Protein AF-A0A7Z9HUR7-F1 (afdb_monomer_lite)

Structure (mmCIF, N/CA/C/O backbone):
data_AF-A0A7Z9HUR7-F1
#
_entry.id   AF-A0A7Z9HUR7-F1
#
loop_
_atom_site.group_PDB
_atom_site.id
_atom_site.type_symbol
_atom_site.label_atom_id
_atom_site.label_alt_id
_atom_site.label_comp_id
_atom_site.label_asym_id
_atom_site.label_entity_id
_atom_site.label_seq_id
_atom_site.pdbx_PDB_ins_code
_atom_site.Cartn_x
_atom_site.Cartn_y
_atom_site.Cartn_z
_atom_site.occupancy
_atom_site.B_iso_or_equiv
_atom_site.auth_seq_id
_atom_site.auth_comp_id
_atom_site.auth_asym_id
_atom_site.auth_atom_id
_atom_site.pdbx_PDB_model_num
ATOM 1 N N . MET A 1 1 ? 0.779 0.576 61.211 1.00 43.53 1 MET A N 1
ATOM 2 C CA . MET A 1 1 ? 0.278 1.609 60.283 1.00 43.53 1 MET A CA 1
ATOM 3 C C . MET A 1 1 ? 0.124 0.921 58.940 1.00 43.53 1 MET A C 1
ATOM 5 O O . MET A 1 1 ? 1.105 0.702 58.247 1.00 43.53 1 MET A O 1
ATOM 9 N N . THR A 1 2 ? -1.068 0.390 58.698 1.00 40.47 2 THR A N 1
ATOM 10 C CA . THR A 1 2 ? -1.372 -0.511 57.584 1.00 40.47 2 THR A CA 1
ATOM 11 C C . THR A 1 2 ? -1.775 0.355 56.403 1.00 40.47 2 THR A C 1
ATOM 13 O O . THR A 1 2 ? -2.851 0.941 56.414 1.00 40.47 2 THR A O 1
ATOM 16 N N . THR A 1 3 ? -0.890 0.513 55.424 1.00 45.06 3 THR A N 1
ATOM 17 C CA . THR A 1 3 ? -1.217 1.181 54.164 1.00 45.06 3 THR A CA 1
ATOM 18 C C . THR A 1 3 ? -2.083 0.240 53.340 1.00 45.06 3 THR A C 1
ATOM 20 O O . THR A 1 3 ? -1.579 -0.653 52.662 1.00 45.06 3 THR A O 1
ATOM 23 N N . THR A 1 4 ? -3.396 0.418 53.432 1.00 47.66 4 THR A N 1
ATOM 24 C CA . THR A 1 4 ? -4.340 -0.032 52.413 1.00 47.66 4 THR A CA 1
ATOM 25 C C . THR A 1 4 ? -4.022 0.743 51.140 1.00 47.66 4 THR A C 1
ATOM 27 O O . THR A 1 4 ? -4.386 1.908 51.006 1.00 47.66 4 THR A O 1
ATOM 30 N N . ILE A 1 5 ? -3.255 0.132 50.236 1.00 53.38 5 ILE A N 1
ATOM 31 C CA . ILE A 1 5 ? -3.204 0.581 48.847 1.00 53.38 5 ILE A CA 1
ATOM 32 C C . ILE A 1 5 ? -4.582 0.227 48.289 1.00 53.38 5 ILE A C 1
ATOM 34 O O . ILE A 1 5 ? -4.870 -0.948 48.057 1.00 53.38 5 ILE A O 1
ATOM 38 N N . ASP A 1 6 ? -5.446 1.234 48.172 1.00 47.66 6 ASP A N 1
ATOM 39 C CA . ASP A 1 6 ? -6.670 1.151 47.385 1.00 47.66 6 ASP A CA 1
ATOM 40 C C . ASP A 1 6 ? -6.326 0.527 46.032 1.00 47.66 6 ASP A C 1
ATOM 42 O O . ASP A 1 6 ? -5.428 0.993 45.324 1.00 47.66 6 ASP A O 1
ATOM 46 N N . SER A 1 7 ? -7.022 -0.555 45.679 1.00 53.88 7 SER A N 1
ATOM 47 C CA . SER A 1 7 ? -6.994 -1.073 44.317 1.00 53.88 7 SER A CA 1
ATOM 48 C C . SER A 1 7 ? -7.342 0.092 43.388 1.00 53.88 7 SER A C 1
ATOM 50 O O . SER A 1 7 ? -8.406 0.688 43.594 1.00 53.88 7 SER A O 1
ATOM 52 N N . PRO A 1 8 ? -6.508 0.457 42.396 1.00 50.69 8 PRO A N 1
ATOM 53 C CA . PRO A 1 8 ? -6.917 1.452 41.427 1.00 50.69 8 PRO A CA 1
ATOM 54 C C . PRO A 1 8 ? -8.117 0.865 40.696 1.00 50.69 8 PRO A C 1
ATOM 56 O O . PRO A 1 8 ? -7.991 -0.085 39.926 1.00 50.69 8 PRO A O 1
ATOM 59 N N . THR A 1 9 ? -9.278 1.414 41.047 1.00 51.59 9 THR A N 1
ATOM 60 C CA . THR A 1 9 ? -10.557 1.336 40.358 1.00 51.59 9 THR A CA 1
ATOM 61 C C . THR A 1 9 ? -10.360 0.922 38.916 1.00 51.59 9 THR A C 1
ATOM 63 O O . THR A 1 9 ? -9.754 1.650 38.122 1.00 51.59 9 THR A O 1
ATOM 66 N N . GLU A 1 10 ? -10.869 -0.273 38.641 1.00 48.06 10 GLU A N 1
ATOM 67 C CA . GLU A 1 10 ? -11.163 -0.822 37.333 1.00 48.06 10 GLU A CA 1
ATOM 68 C C . GLU A 1 10 ? -11.483 0.318 36.371 1.00 48.06 10 GLU A C 1
ATOM 70 O O . GLU A 1 10 ? -12.288 1.197 36.687 1.00 48.06 10 GLU A O 1
ATOM 75 N N . CYS A 1 11 ? -10.809 0.344 35.222 1.00 50.75 11 CYS A N 1
ATOM 76 C CA . CYS A 1 11 ? -11.104 1.279 34.152 1.00 50.75 11 CYS A CA 1
ATOM 77 C C . CYS A 1 11 ? -12.615 1.242 33.860 1.00 50.75 11 CYS A C 1
ATOM 79 O O . CYS A 1 11 ? -13.085 0.400 33.100 1.00 50.75 11 CYS A O 1
ATOM 81 N N . ALA A 1 12 ? -13.384 2.158 34.452 1.00 48.41 12 ALA A N 1
ATOM 82 C CA . ALA A 1 12 ? -14.771 2.418 34.108 1.00 48.41 12 ALA A CA 1
ATOM 83 C C . ALA A 1 12 ? -14.748 3.157 32.771 1.00 48.41 12 ALA A C 1
ATOM 85 O O . ALA A 1 12 ? -14.942 4.372 32.678 1.00 48.41 12 ALA A O 1
ATOM 86 N N . VAL A 1 13 ? -14.372 2.425 31.725 1.00 57.94 13 VAL A N 1
ATOM 87 C CA . VAL A 1 13 ? -14.271 2.965 30.387 1.00 57.94 13 VAL A CA 1
ATOM 88 C C . VAL A 1 13 ? -15.684 3.181 29.910 1.00 57.94 13 VAL A C 1
ATOM 90 O O . VAL A 1 13 ? -16.383 2.241 29.533 1.00 57.94 13 VAL A O 1
ATOM 93 N N . THR A 1 14 ? -16.116 4.435 29.941 1.00 59.00 14 THR A N 1
ATOM 94 C CA . THR A 1 14 ? -17.358 4.808 29.279 1.00 59.00 14 THR A CA 1
ATOM 95 C C . THR A 1 14 ? -17.278 4.337 27.823 1.00 59.00 14 THR A C 1
ATOM 97 O O . THR A 1 14 ? -16.288 4.628 27.138 1.00 59.00 14 THR A O 1
ATOM 100 N N . PRO A 1 15 ? -18.275 3.568 27.343 1.00 59.28 15 PRO A N 1
ATOM 101 C CA . PRO A 1 15 ? -18.315 3.131 25.960 1.00 59.28 15 PRO A CA 1
ATOM 102 C C . PRO A 1 15 ? -18.115 4.334 25.034 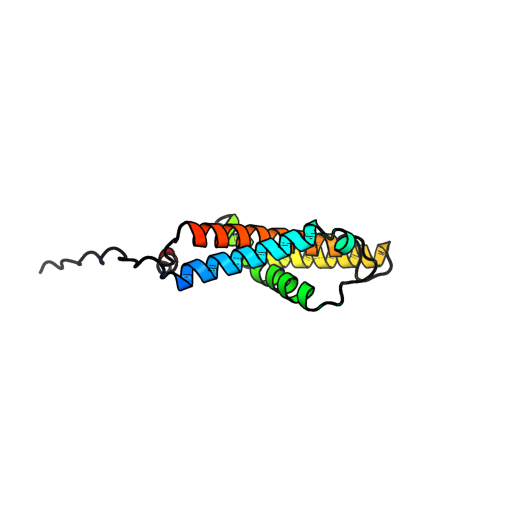1.00 59.28 15 PRO A C 1
ATOM 104 O O . PRO A 1 15 ? -18.616 5.427 25.332 1.00 59.28 15 PRO A O 1
ATOM 107 N N . PRO A 1 16 ? -17.379 4.175 23.922 1.00 62.94 16 PRO A N 1
ATOM 108 C CA . PRO A 1 16 ? -17.126 5.281 23.017 1.00 62.94 16 PRO A CA 1
ATOM 109 C C . PRO A 1 16 ? -18.462 5.885 22.580 1.00 62.94 16 PRO A C 1
ATOM 111 O O . PRO A 1 16 ? -19.369 5.178 22.135 1.00 62.94 16 PRO A O 1
ATOM 114 N N . ARG A 1 17 ? -18.588 7.212 22.713 1.00 72.81 17 ARG A N 1
ATOM 115 C CA . ARG A 1 17 ? -19.780 7.943 22.258 1.00 72.81 17 ARG A CA 1
ATOM 116 C C . ARG A 1 17 ? -20.018 7.635 20.778 1.00 72.81 17 ARG A C 1
ATOM 118 O O . ARG A 1 17 ? -19.065 7.411 20.031 1.00 72.81 17 ARG A O 1
ATOM 125 N N . ILE A 1 18 ? -21.280 7.697 20.349 1.00 80.62 18 ILE A N 1
ATOM 126 C CA . ILE A 1 18 ? -21.720 7.417 18.967 1.00 80.62 18 ILE A CA 1
ATOM 127 C C . ILE A 1 18 ? -20.802 8.088 17.930 1.00 80.62 18 ILE A C 1
ATOM 129 O O . ILE A 1 18 ? -20.418 7.456 16.955 1.00 80.62 18 ILE A O 1
ATOM 133 N N . ILE A 1 19 ? -20.355 9.319 18.196 1.00 84.06 19 ILE A N 1
ATOM 134 C CA . ILE A 1 19 ? -19.437 10.075 17.331 1.00 84.06 19 ILE A CA 1
ATOM 135 C C . ILE A 1 19 ? -18.126 9.313 17.062 1.00 84.06 19 ILE A C 1
ATOM 137 O O . ILE A 1 19 ? -17.714 9.190 15.912 1.00 84.06 19 ILE A O 1
ATOM 141 N N . GLY A 1 20 ? -17.480 8.764 18.097 1.00 79.44 20 GLY A N 1
ATOM 142 C CA . GLY A 1 20 ? -16.225 8.020 17.945 1.00 79.44 20 GLY A CA 1
ATOM 143 C C . GLY A 1 20 ? -16.416 6.689 17.215 1.00 79.44 20 GLY A C 1
ATOM 144 O O . GLY A 1 20 ? -15.568 6.287 16.420 1.00 79.44 20 GLY A O 1
ATOM 145 N N . ARG A 1 21 ? -17.564 6.038 17.434 1.00 83.50 21 ARG A N 1
ATOM 146 C CA . ARG A 1 21 ? -17.958 4.804 16.743 1.00 83.50 21 ARG A CA 1
ATOM 147 C C . ARG A 1 21 ? -18.157 5.045 15.244 1.00 83.50 21 ARG A C 1
ATOM 149 O O . ARG A 1 21 ? -17.587 4.324 14.425 1.00 83.50 21 ARG A O 1
ATOM 156 N N . THR A 1 22 ? -18.895 6.098 14.893 1.00 87.31 22 THR A N 1
ATOM 157 C CA . THR A 1 22 ? -19.142 6.486 13.500 1.00 87.31 22 THR A CA 1
ATOM 158 C C . THR A 1 22 ? -17.855 6.920 12.808 1.00 87.31 22 THR A C 1
ATOM 160 O O . THR A 1 22 ? -17.609 6.495 11.686 1.00 87.31 22 THR A O 1
ATOM 163 N N . ALA A 1 23 ? -16.989 7.697 13.468 1.00 88.25 23 ALA A N 1
ATOM 164 C CA . ALA A 1 23 ? -15.720 8.130 12.879 1.00 88.25 23 ALA A CA 1
ATOM 165 C C . ALA A 1 23 ? -14.819 6.944 12.494 1.00 88.25 23 ALA A C 1
ATOM 167 O O . ALA A 1 23 ? -14.284 6.914 11.385 1.00 88.25 23 ALA A O 1
ATOM 168 N N . ARG A 1 24 ? -14.697 5.932 13.367 1.00 87.69 24 ARG A N 1
ATOM 169 C CA . ARG A 1 24 ? -13.949 4.699 13.066 1.00 87.69 24 ARG A CA 1
ATOM 170 C C . ARG A 1 24 ? -14.567 3.935 11.907 1.00 87.69 24 ARG A C 1
ATOM 172 O O . ARG A 1 24 ? -13.856 3.589 10.971 1.00 87.69 24 ARG A O 1
ATOM 179 N N . PHE A 1 25 ? -15.884 3.742 11.927 1.00 91.69 25 PHE A N 1
ATOM 180 C CA . PHE A 1 25 ? -16.574 3.050 10.844 1.00 91.69 25 PHE A CA 1
ATOM 181 C C . PHE A 1 25 ? -16.377 3.756 9.495 1.00 91.69 25 PHE A C 1
ATOM 183 O O . PHE A 1 25 ? -15.992 3.114 8.524 1.00 91.69 25 PHE A O 1
ATOM 190 N N . MET A 1 26 ? -16.559 5.079 9.444 1.00 93.19 26 MET A N 1
ATOM 191 C CA . MET A 1 26 ? -16.388 5.876 8.223 1.00 93.19 26 MET A CA 1
ATOM 192 C C . MET A 1 26 ? -14.942 5.853 7.725 1.00 93.19 26 MET A C 1
ATOM 194 O O . MET A 1 26 ? -14.707 5.725 6.526 1.00 93.19 26 MET A O 1
ATOM 198 N N . THR A 1 27 ? -13.969 5.921 8.637 1.00 92.69 27 THR A N 1
ATOM 199 C CA . THR A 1 27 ? -12.543 5.840 8.285 1.00 92.69 27 THR A CA 1
ATOM 200 C C . THR A 1 27 ? -12.201 4.463 7.717 1.00 92.69 27 THR A C 1
ATOM 202 O O . THR A 1 27 ? -11.542 4.372 6.684 1.00 92.69 27 THR A O 1
ATOM 205 N N . GLY A 1 28 ? -12.700 3.389 8.337 1.00 93.00 28 GLY A N 1
ATOM 206 C CA . GLY A 1 28 ? -12.513 2.029 7.839 1.00 93.00 28 GLY A CA 1
ATOM 207 C C . GLY A 1 28 ? -13.189 1.792 6.491 1.00 93.00 28 GLY A C 1
ATOM 208 O O . GLY A 1 28 ? -12.574 1.246 5.580 1.00 93.00 28 GLY A O 1
ATOM 209 N N . ALA A 1 29 ? -14.420 2.277 6.323 1.00 94.94 29 ALA A N 1
ATOM 210 C CA . ALA A 1 29 ? -15.145 2.205 5.061 1.00 94.94 29 ALA A CA 1
ATOM 211 C C . ALA A 1 29 ? -14.422 2.971 3.941 1.00 94.94 29 ALA A C 1
ATOM 213 O O . ALA A 1 29 ? -14.308 2.453 2.835 1.00 94.94 29 ALA A O 1
ATOM 214 N N . ALA A 1 30 ? -13.872 4.156 4.223 1.00 94.62 30 ALA A N 1
ATOM 215 C CA . ALA A 1 30 ? -13.089 4.921 3.252 1.00 94.62 30 ALA A CA 1
ATOM 216 C C . ALA A 1 30 ? -11.799 4.190 2.830 1.00 94.62 30 ALA A C 1
ATOM 218 O O . ALA A 1 30 ? -11.456 4.176 1.648 1.00 94.62 30 ALA A O 1
ATOM 219 N N . GLN A 1 31 ? -11.108 3.539 3.771 1.00 94.88 31 GLN A N 1
ATOM 220 C CA . GLN A 1 31 ? -9.922 2.725 3.478 1.00 94.88 31 GLN A CA 1
ATOM 221 C C . GLN A 1 31 ? -10.272 1.506 2.613 1.00 94.88 31 GLN A C 1
ATOM 223 O O . GLN A 1 31 ? -9.601 1.242 1.616 1.00 94.88 31 GLN A O 1
ATOM 228 N N . LEU A 1 32 ? -11.359 0.800 2.935 1.00 95.62 32 LEU A N 1
ATOM 229 C CA . LEU A 1 32 ? -11.829 -0.335 2.135 1.00 95.62 32 LEU A CA 1
ATOM 230 C C . LEU A 1 32 ? -12.340 0.086 0.757 1.00 95.62 32 LEU A C 1
ATOM 232 O O . LEU A 1 32 ? -12.117 -0.625 -0.219 1.00 95.62 32 LEU A O 1
ATOM 236 N N . TRP A 1 33 ? -12.969 1.255 0.654 1.00 95.94 33 TRP A N 1
ATOM 237 C CA . TRP A 1 33 ? -13.361 1.838 -0.624 1.00 95.94 33 TRP A CA 1
ATOM 238 C C . TRP A 1 33 ? -12.148 2.092 -1.525 1.00 95.94 33 TRP A C 1
ATOM 240 O O . TRP A 1 33 ? -12.179 1.772 -2.711 1.00 95.94 33 TRP A O 1
ATOM 250 N N . PHE A 1 34 ? -11.043 2.595 -0.966 1.00 94.81 34 PHE A N 1
ATOM 251 C CA . PHE A 1 34 ? -9.800 2.753 -1.721 1.00 94.81 34 PHE A CA 1
ATOM 252 C C . PHE A 1 34 ? -9.248 1.407 -2.213 1.00 94.81 34 PHE A C 1
ATOM 254 O O . PHE A 1 34 ? -8.882 1.282 -3.380 1.00 94.81 34 PHE A O 1
ATOM 261 N N . VAL A 1 35 ? -9.259 0.371 -1.367 1.00 95.88 35 VAL A N 1
ATOM 262 C CA . VAL A 1 35 ? -8.871 -0.993 -1.770 1.00 95.88 35 VAL A CA 1
ATOM 263 C C . VAL A 1 35 ? -9.769 -1.515 -2.897 1.00 95.88 35 VAL A C 1
ATOM 265 O O . VAL A 1 35 ? -9.270 -2.062 -3.878 1.00 95.88 35 VAL A O 1
ATOM 268 N N . TYR A 1 36 ? -11.080 -1.293 -2.807 1.00 96.12 36 TYR A N 1
ATOM 269 C CA . TYR A 1 36 ? -12.029 -1.652 -3.861 1.00 96.12 36 TYR A CA 1
ATOM 270 C C . TYR A 1 36 ? -11.712 -0.957 -5.196 1.00 96.12 36 TYR A C 1
ATOM 272 O O . TYR A 1 36 ? -11.746 -1.603 -6.246 1.00 96.12 36 TYR A O 1
ATOM 280 N N . ILE A 1 37 ? -11.331 0.326 -5.177 1.00 94.00 37 ILE A N 1
ATOM 281 C CA . ILE A 1 37 ? -10.883 1.047 -6.380 1.00 94.00 37 ILE A CA 1
ATOM 282 C C . ILE A 1 37 ? -9.653 0.371 -6.999 1.00 94.00 37 ILE A C 1
ATOM 284 O O . ILE A 1 37 ? -9.617 0.202 -8.217 1.00 94.00 37 ILE A O 1
ATOM 288 N N . LEU A 1 38 ? -8.673 -0.050 -6.192 1.00 92.50 38 LEU A N 1
ATOM 289 C CA . LEU A 1 38 ? -7.472 -0.729 -6.696 1.00 92.50 38 LEU A CA 1
ATOM 290 C C . LEU A 1 38 ? -7.808 -2.058 -7.389 1.00 92.50 38 LEU A C 1
ATOM 292 O O . LEU A 1 38 ? -7.263 -2.345 -8.451 1.00 92.50 38 LEU A O 1
ATOM 296 N N . PHE A 1 39 ? -8.736 -2.844 -6.833 1.00 93.12 39 PHE A N 1
ATOM 297 C CA . PHE A 1 39 ? -9.156 -4.117 -7.433 1.00 93.12 39 PHE A CA 1
ATOM 298 C C . PHE A 1 39 ? -10.013 -3.947 -8.691 1.00 93.12 39 PHE A C 1
ATOM 300 O O . PHE A 1 39 ? -9.908 -4.747 -9.618 1.00 93.12 39 PHE A O 1
ATOM 307 N N . THR A 1 40 ? -10.859 -2.917 -8.739 1.00 94.12 40 THR A N 1
ATOM 308 C CA . THR A 1 40 ? -11.723 -2.646 -9.902 1.00 94.12 40 THR A CA 1
ATOM 309 C C . THR A 1 40 ? -11.002 -1.940 -11.043 1.00 94.12 40 THR A C 1
ATOM 311 O O . THR A 1 40 ? -11.477 -1.978 -12.175 1.00 94.12 40 THR A O 1
ATOM 314 N N . ASN A 1 41 ? -9.838 -1.343 -10.777 1.00 91.25 41 ASN A N 1
ATOM 315 C CA . ASN A 1 41 ? -9.013 -0.662 -11.770 1.00 91.25 41 ASN A CA 1
ATOM 316 C C . ASN A 1 41 ? -7.629 -1.326 -11.886 1.00 91.25 41 ASN A C 1
ATOM 318 O O . ASN A 1 41 ? -6.613 -0.680 -11.616 1.00 91.25 41 ASN A O 1
ATOM 322 N N . PRO A 1 42 ? -7.548 -2.595 -12.339 1.00 88.00 42 PRO A N 1
ATOM 323 C CA . PRO A 1 42 ? -6.270 -3.301 -12.468 1.00 88.00 42 PRO A CA 1
ATOM 324 C C . PRO A 1 42 ? -5.325 -2.625 -13.473 1.00 88.00 42 PRO A C 1
ATOM 326 O O . PRO A 1 42 ? -4.109 -2.786 -13.386 1.00 88.00 42 PRO A O 1
ATOM 329 N N . GLY A 1 43 ? -5.870 -1.803 -14.380 1.00 88.31 43 GLY A N 1
ATOM 330 C CA . GLY A 1 43 ? -5.102 -0.991 -15.321 1.00 88.31 43 GLY A CA 1
ATOM 331 C C . GLY A 1 43 ? -4.113 -0.026 -14.660 1.00 88.31 43 GLY A C 1
ATOM 332 O O . GLY A 1 43 ? -3.172 0.391 -15.319 1.00 88.31 43 GLY A O 1
ATOM 333 N N . ILE A 1 44 ? -4.260 0.283 -13.365 1.00 86.88 44 ILE A N 1
ATOM 334 C CA . ILE A 1 44 ? -3.281 1.077 -12.603 1.00 86.88 44 ILE A CA 1
ATOM 335 C C . ILE A 1 44 ? -1.913 0.374 -12.542 1.00 86.88 44 ILE A C 1
ATOM 337 O O . ILE A 1 44 ? -0.885 1.047 -12.527 1.00 86.88 44 ILE A O 1
ATOM 341 N N . ILE A 1 45 ? -1.892 -0.964 -12.536 1.00 89.62 45 ILE A N 1
ATOM 342 C CA . ILE A 1 45 ? -0.655 -1.757 -12.475 1.00 89.62 45 ILE A CA 1
ATOM 343 C C . ILE A 1 45 ? 0.008 -1.852 -13.852 1.00 89.62 45 ILE A C 1
ATOM 345 O O . ILE A 1 45 ? 1.229 -1.838 -13.954 1.00 89.62 45 ILE A O 1
ATOM 349 N N . THR A 1 46 ? -0.788 -1.951 -14.917 1.00 90.19 46 THR A N 1
ATOM 350 C CA . THR A 1 46 ? -0.289 -2.130 -16.290 1.00 90.19 46 THR A CA 1
ATOM 351 C C . THR A 1 46 ? -0.153 -0.820 -17.063 1.00 90.19 46 THR A C 1
ATOM 353 O O . THR A 1 46 ? 0.214 -0.843 -18.237 1.00 90.19 46 THR A O 1
ATOM 356 N N . ALA A 1 47 ? -0.498 0.316 -16.456 1.00 86.75 47 ALA A N 1
ATOM 357 C CA . ALA A 1 47 ? -0.413 1.612 -17.109 1.00 86.75 47 ALA A CA 1
ATOM 358 C C . ALA A 1 47 ? 1.054 1.977 -17.396 1.00 86.75 47 ALA A C 1
ATOM 360 O O . ALA A 1 47 ? 1.900 1.838 -16.513 1.00 86.75 47 ALA A O 1
ATOM 361 N N . PRO A 1 48 ? 1.356 2.513 -18.593 1.00 82.75 48 PRO A N 1
ATOM 362 C CA . PRO A 1 48 ? 2.718 2.898 -18.965 1.00 82.75 48 PRO A CA 1
ATOM 363 C C . PRO A 1 48 ? 3.230 4.125 -18.198 1.00 82.75 48 PRO A C 1
ATOM 365 O O . PRO A 1 48 ? 4.425 4.389 -18.190 1.00 82.75 48 PRO A O 1
ATOM 368 N N . ASN A 1 49 ? 2.331 4.887 -17.568 1.00 87.88 49 ASN A N 1
ATOM 369 C CA . ASN A 1 49 ? 2.654 6.099 -16.828 1.00 87.88 49 ASN A CA 1
ATOM 370 C C . ASN A 1 49 ? 2.059 6.045 -15.425 1.00 87.88 49 ASN A C 1
ATOM 372 O O . ASN A 1 49 ? 0.972 5.497 -15.216 1.00 87.88 49 ASN A O 1
ATOM 376 N N . ALA A 1 50 ? 2.748 6.691 -14.488 1.00 88.75 50 ALA A N 1
ATOM 377 C CA . ALA A 1 50 ? 2.273 6.832 -13.124 1.00 88.75 50 ALA A CA 1
ATOM 378 C C . ALA A 1 50 ? 0.963 7.643 -13.076 1.00 88.75 50 ALA A C 1
ATOM 380 O O . ALA A 1 50 ? 0.819 8.613 -13.831 1.00 88.75 50 ALA A O 1
ATOM 381 N N . PRO A 1 51 ? 0.008 7.302 -12.189 1.00 90.88 51 PRO A N 1
ATOM 382 C CA . PRO A 1 51 ? -1.202 8.099 -12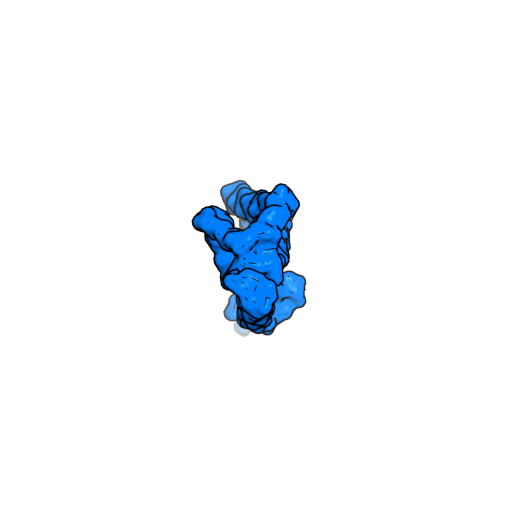.019 1.00 90.88 51 PRO A CA 1
ATOM 383 C C . PRO A 1 51 ? -0.852 9.556 -11.693 1.00 90.88 51 PRO A C 1
ATOM 385 O O . PRO A 1 51 ? -0.060 9.814 -10.797 1.00 90.88 51 PRO A O 1
ATOM 388 N N . SER A 1 52 ? -1.448 10.533 -12.373 1.00 91.62 52 SER A N 1
ATOM 389 C CA . SER A 1 52 ? -1.212 11.961 -12.083 1.00 91.62 52 SER A CA 1
ATOM 390 C C . SER A 1 52 ? -2.105 12.506 -10.962 1.00 91.62 52 SER A C 1
ATOM 392 O O . SER A 1 52 ? -1.888 13.603 -10.450 1.00 91.62 52 SER A O 1
ATOM 394 N N . ASN A 1 53 ? -3.121 11.740 -10.562 1.00 91.31 53 ASN A N 1
ATOM 395 C CA . ASN A 1 53 ? -4.125 12.176 -9.603 1.00 91.31 53 ASN A CA 1
ATOM 396 C C . ASN A 1 53 ? -3.575 12.174 -8.175 1.00 91.31 53 ASN A C 1
ATOM 398 O O . ASN A 1 53 ? -3.225 11.129 -7.625 1.00 91.31 53 ASN A O 1
ATOM 402 N N . LEU A 1 54 ? -3.5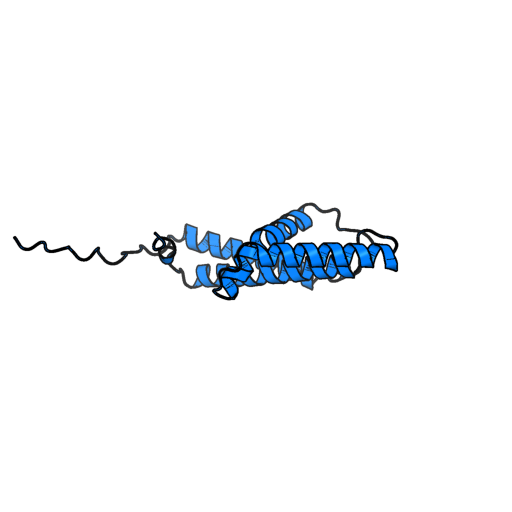97 13.338 -7.524 1.00 91.75 54 LEU A N 1
ATOM 403 C CA . LEU A 1 54 ? -3.172 13.473 -6.128 1.00 91.75 54 LEU A CA 1
ATOM 404 C C . LEU A 1 54 ? -4.009 12.602 -5.172 1.00 91.75 54 LEU A C 1
ATOM 406 O O . LEU A 1 54 ? -3.492 12.093 -4.180 1.00 91.75 54 LEU A O 1
ATOM 410 N N . SER A 1 55 ? -5.284 12.373 -5.498 1.00 90.06 55 SER A N 1
ATOM 411 C CA . SER A 1 55 ? -6.187 11.501 -4.735 1.00 90.06 55 SER A CA 1
ATOM 412 C C . SER A 1 55 ? -5.726 10.043 -4.664 1.00 90.06 55 SER A C 1
ATOM 414 O O . SER A 1 55 ? -6.102 9.350 -3.725 1.00 90.06 55 SER A O 1
ATOM 416 N N . TYR A 1 56 ? -4.905 9.581 -5.613 1.00 91.94 56 TYR A N 1
ATOM 417 C CA . TYR A 1 56 ? -4.264 8.265 -5.564 1.00 91.94 56 TYR A CA 1
ATOM 418 C C . TYR A 1 56 ? -3.021 8.288 -4.666 1.00 91.94 56 TYR A C 1
ATOM 420 O O . TYR A 1 56 ? -2.823 7.402 -3.838 1.00 91.94 56 TYR A O 1
ATOM 428 N N . TRP A 1 57 ? -2.205 9.336 -4.771 1.00 93.50 57 TRP A N 1
ATOM 429 C CA . TRP A 1 57 ? -0.936 9.422 -4.048 1.00 93.50 57 TRP 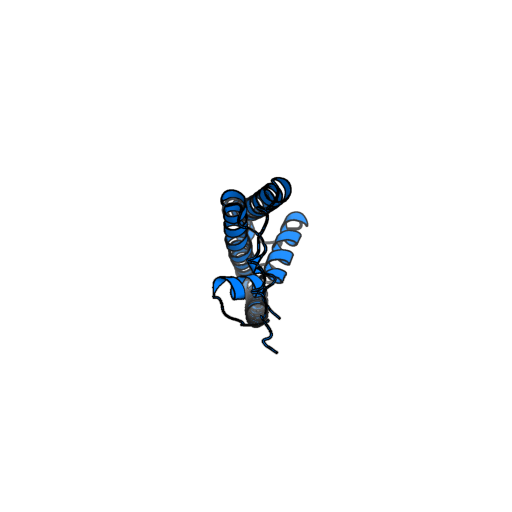A CA 1
ATOM 430 C C . TRP A 1 57 ? -1.071 9.697 -2.556 1.00 93.50 57 TRP A C 1
ATOM 432 O O . TRP A 1 57 ? -0.256 9.201 -1.784 1.00 93.50 57 TRP A O 1
ATOM 442 N N . ILE A 1 58 ? -2.094 10.441 -2.128 1.00 94.81 58 ILE A N 1
ATOM 443 C CA . ILE A 1 58 ? -2.353 10.696 -0.703 1.00 94.81 58 ILE A CA 1
ATOM 444 C C . ILE A 1 58 ? -2.519 9.379 0.086 1.00 94.81 58 ILE A C 1
ATOM 446 O O . ILE A 1 58 ? -1.758 9.157 1.032 1.00 94.81 58 ILE A O 1
ATOM 450 N N . PRO A 1 59 ? -3.456 8.476 -0.268 1.00 93.69 59 PRO A N 1
ATOM 451 C CA . PRO A 1 59 ? -3.613 7.210 0.441 1.00 93.69 59 PRO A CA 1
ATOM 452 C C . PRO A 1 59 ? -2.415 6.275 0.248 1.00 93.69 59 PRO A C 1
ATOM 454 O O . PRO A 1 59 ? -2.067 5.567 1.190 1.00 93.69 59 PRO A O 1
ATOM 457 N N . VAL A 1 60 ? -1.742 6.287 -0.906 1.00 94.00 60 VAL A N 1
ATOM 458 C CA . VAL A 1 60 ? -0.500 5.517 -1.103 1.00 94.00 60 VAL A CA 1
ATOM 459 C C . VAL A 1 60 ? 0.589 5.981 -0.133 1.00 94.00 60 VAL A C 1
ATOM 461 O O . VAL A 1 60 ? 1.147 5.169 0.602 1.00 94.00 60 VAL A O 1
ATOM 464 N N . GLY A 1 61 ? 0.858 7.286 -0.056 1.00 93.56 61 GLY A N 1
ATOM 465 C CA . GLY A 1 61 ? 1.837 7.847 0.876 1.00 93.56 61 GLY A CA 1
ATOM 466 C C . GLY A 1 61 ? 1.492 7.525 2.330 1.00 93.56 61 GLY A C 1
ATOM 467 O O . GLY A 1 61 ? 2.365 7.136 3.109 1.00 93.56 61 GLY A O 1
ATOM 468 N N . LEU A 1 62 ? 0.203 7.589 2.677 1.00 94.12 62 LEU A N 1
ATOM 469 C CA . LEU A 1 62 ? -0.285 7.190 3.994 1.00 94.12 62 LEU A CA 1
ATOM 470 C C . LEU A 1 62 ? -0.052 5.694 4.274 1.00 94.12 62 LEU A C 1
ATOM 472 O O . LEU A 1 62 ? 0.337 5.346 5.387 1.00 94.12 62 LEU A O 1
ATOM 476 N N . ALA A 1 63 ? -0.229 4.815 3.281 1.00 94.19 63 ALA A N 1
ATOM 477 C CA . ALA A 1 63 ? 0.048 3.386 3.424 1.00 94.19 63 ALA A CA 1
ATOM 478 C C . ALA A 1 63 ? 1.523 3.129 3.753 1.00 94.19 63 ALA A C 1
ATOM 480 O O . ALA A 1 63 ? 1.827 2.427 4.714 1.00 94.19 63 ALA A O 1
ATOM 481 N N . PHE A 1 64 ? 2.446 3.748 3.013 1.00 92.88 64 PHE A N 1
ATOM 482 C CA . PHE A 1 64 ? 3.882 3.605 3.272 1.00 92.88 64 PHE A CA 1
ATOM 483 C C . PHE A 1 64 ? 4.294 4.170 4.639 1.00 92.88 64 PHE A C 1
ATOM 485 O O . PHE A 1 64 ? 5.095 3.548 5.343 1.00 92.88 64 PHE A O 1
ATOM 492 N N . ALA A 1 65 ? 3.714 5.301 5.052 1.00 92.12 65 ALA A N 1
ATOM 493 C CA . ALA A 1 65 ? 3.967 5.891 6.367 1.00 92.12 65 ALA A CA 1
ATOM 494 C C . ALA A 1 65 ? 3.482 4.989 7.517 1.00 92.12 65 ALA A C 1
ATOM 496 O O . ALA A 1 65 ? 4.155 4.864 8.541 1.00 92.12 65 ALA A O 1
ATOM 497 N N . LEU A 1 66 ? 2.335 4.328 7.341 1.00 91.94 66 LEU A N 1
ATOM 498 C CA . LEU A 1 66 ? 1.724 3.457 8.348 1.00 91.94 66 LEU A CA 1
ATOM 499 C C . LEU A 1 66 ? 2.179 1.996 8.259 1.00 91.94 66 LEU A C 1
ATOM 501 O O . LEU A 1 66 ? 1.795 1.194 9.111 1.00 91.94 66 LEU A O 1
ATOM 505 N N . LEU A 1 67 ? 2.993 1.624 7.270 1.00 92.81 67 LEU A N 1
ATOM 506 C CA . LEU A 1 67 ? 3.359 0.231 7.019 1.00 92.81 67 LEU A CA 1
ATOM 507 C C . LEU A 1 67 ? 4.049 -0.418 8.222 1.00 92.81 67 LEU A C 1
ATOM 509 O O . LEU A 1 67 ? 3.614 -1.468 8.685 1.00 92.81 67 LEU A O 1
ATOM 513 N N . SER A 1 68 ? 5.091 0.221 8.762 1.00 89.94 68 SER A N 1
ATOM 514 C CA . SER A 1 68 ? 5.815 -0.279 9.940 1.00 89.94 68 SER A CA 1
ATOM 515 C C . SER A 1 68 ? 4.883 -0.467 11.137 1.00 89.94 68 SER A C 1
ATOM 517 O O . SER A 1 68 ? 4.917 -1.513 11.783 1.00 89.94 68 SER A O 1
ATOM 519 N N . TRP A 1 69 ? 4.001 0.501 11.393 1.00 88.69 69 TRP A N 1
ATOM 520 C CA . TRP A 1 69 ? 3.020 0.407 12.471 1.00 88.69 69 TRP A CA 1
ATOM 521 C C . TRP A 1 69 ? 2.043 -0.753 12.249 1.00 88.69 69 TRP A C 1
ATOM 523 O O . TRP A 1 69 ? 1.816 -1.549 13.156 1.00 88.69 69 TRP A O 1
ATOM 533 N N . THR A 1 70 ? 1.531 -0.898 11.027 1.00 89.56 70 THR A N 1
ATOM 534 C CA . THR A 1 70 ? 0.546 -1.928 10.669 1.00 89.56 70 THR A CA 1
ATOM 535 C C . THR A 1 70 ? 1.143 -3.328 10.761 1.00 89.56 70 THR A C 1
ATOM 537 O O . THR A 1 70 ? 0.516 -4.222 11.316 1.00 89.56 70 THR A O 1
ATOM 540 N N . VAL A 1 71 ? 2.374 -3.524 10.279 1.00 88.94 71 VAL A N 1
ATOM 541 C CA . VAL A 1 71 ? 3.085 -4.808 10.375 1.00 88.94 71 VAL A CA 1
ATOM 542 C C . VAL A 1 71 ? 3.382 -5.156 11.834 1.00 88.94 71 VAL A C 1
ATOM 544 O O . VAL A 1 71 ? 3.114 -6.277 12.258 1.00 88.94 71 VAL A O 1
ATOM 547 N N . ASN A 1 72 ? 3.866 -4.198 12.628 1.00 87.94 72 ASN A N 1
ATOM 548 C CA . ASN A 1 72 ? 4.128 -4.430 14.051 1.00 87.94 72 ASN A CA 1
ATOM 549 C C . ASN A 1 72 ? 2.853 -4.828 14.809 1.00 87.94 72 ASN A C 1
ATOM 551 O O . ASN A 1 72 ? 2.886 -5.735 15.639 1.00 87.94 72 ASN A O 1
ATOM 555 N N . LEU A 1 73 ? 1.727 -4.177 14.500 1.00 85.50 73 LEU A N 1
ATOM 556 C CA . LEU A 1 73 ? 0.437 -4.496 15.104 1.00 85.50 73 LEU A CA 1
ATOM 557 C C . LEU A 1 73 ? -0.079 -5.872 14.659 1.00 85.50 73 LEU A C 1
ATOM 559 O O . LEU A 1 73 ? -0.527 -6.645 15.498 1.00 85.50 73 LEU A O 1
ATOM 563 N N . ALA A 1 74 ? 0.010 -6.189 13.365 1.00 84.94 74 ALA A N 1
ATOM 564 C CA . ALA A 1 74 ? -0.495 -7.441 12.800 1.00 84.94 74 ALA A CA 1
ATOM 565 C C . ALA A 1 74 ? 0.230 -8.675 13.355 1.00 84.94 74 ALA A C 1
ATOM 567 O O . ALA A 1 74 ? -0.401 -9.686 13.651 1.00 84.94 74 ALA A O 1
ATOM 568 N N . PHE A 1 75 ? 1.551 -8.588 13.528 1.00 83.69 75 PHE A N 1
ATOM 569 C CA . PHE A 1 75 ? 2.359 -9.702 14.027 1.00 83.69 75 PHE A CA 1
ATOM 570 C C . PHE A 1 75 ? 2.592 -9.670 15.544 1.00 83.69 75 PHE A C 1
ATOM 572 O O . PHE A 1 75 ? 3.249 -10.563 16.073 1.00 83.69 75 PHE A O 1
ATOM 579 N N . GLY A 1 76 ? 2.105 -8.645 16.255 1.00 82.00 76 GLY A N 1
ATOM 580 C CA . GLY A 1 76 ? 2.323 -8.482 17.698 1.00 82.00 76 GLY A CA 1
ATOM 581 C C . GLY A 1 76 ? 3.797 -8.325 18.099 1.00 82.00 76 GLY A C 1
ATOM 582 O O . GLY A 1 76 ? 4.148 -8.499 19.264 1.00 82.00 76 GLY A O 1
ATOM 583 N N . MET A 1 77 ? 4.679 -8.011 17.146 1.00 80.31 77 MET A N 1
ATOM 584 C CA . MET A 1 77 ? 6.123 -7.932 17.351 1.00 80.31 77 MET A CA 1
ATOM 585 C C . MET A 1 77 ? 6.629 -6.496 17.172 1.00 80.31 77 MET A C 1
ATOM 587 O O . MET A 1 77 ? 6.150 -5.740 16.332 1.00 80.31 77 MET A O 1
ATOM 591 N N . LYS A 1 78 ? 7.656 -6.112 17.939 1.00 81.94 78 LYS A N 1
ATOM 592 C CA . LYS A 1 78 ? 8.276 -4.778 17.870 1.00 81.94 78 LYS A CA 1
ATOM 593 C C . LYS A 1 78 ? 9.428 -4.762 16.863 1.00 81.94 78 LYS A C 1
ATOM 595 O O . LYS A 1 78 ? 10.589 -4.706 17.252 1.00 81.94 78 LYS A O 1
ATOM 600 N N . TRP A 1 79 ? 9.125 -4.786 15.566 1.00 79.81 79 TRP A N 1
ATOM 601 C CA . TRP A 1 79 ? 10.153 -4.733 14.514 1.00 79.81 79 TRP A CA 1
ATOM 602 C C . TRP A 1 79 ? 10.644 -3.300 14.255 1.00 79.81 79 TRP A C 1
ATOM 604 O O . TRP A 1 79 ? 11.474 -3.068 13.381 1.00 79.81 79 TRP A O 1
ATOM 614 N N . GLY A 1 80 ? 10.146 -2.299 14.988 1.00 85.56 80 GLY A N 1
ATOM 615 C CA . GLY A 1 80 ? 10.539 -0.905 14.789 1.00 85.56 80 GLY A CA 1
ATOM 616 C C . GLY A 1 80 ? 10.307 -0.473 13.338 1.00 85.56 80 GLY A C 1
ATOM 617 O O . GLY A 1 80 ? 9.245 -0.743 12.777 1.00 85.56 80 GLY A O 1
ATOM 618 N N . LYS A 1 81 ? 11.307 0.170 12.718 1.00 87.31 81 LYS A N 1
ATOM 619 C CA . LYS A 1 81 ? 11.240 0.694 11.339 1.00 87.31 81 LYS A CA 1
ATOM 620 C C . LYS A 1 81 ? 11.629 -0.318 10.249 1.00 87.31 81 LYS A C 1
ATOM 622 O O . LYS A 1 81 ? 11.589 0.033 9.071 1.00 87.31 81 LYS A O 1
ATOM 627 N N . TRP A 1 82 ? 11.974 -1.557 10.611 1.00 90.31 82 TRP A N 1
ATOM 628 C CA . TRP A 1 82 ? 12.413 -2.582 9.655 1.00 90.31 82 TRP A CA 1
ATOM 629 C C . TRP A 1 82 ? 11.427 -2.834 8.502 1.00 90.31 82 TRP A C 1
ATOM 631 O O . TRP A 1 82 ? 11.882 -2.849 7.360 1.00 90.31 82 TRP A O 1
ATOM 641 N N . PRO A 1 83 ? 10.099 -2.945 8.718 1.00 88.12 83 PRO A N 1
ATOM 642 C CA . PRO A 1 83 ? 9.173 -3.204 7.613 1.00 88.12 83 PRO A CA 1
ATOM 643 C C . PRO A 1 83 ? 9.158 -2.085 6.564 1.00 88.12 83 PRO A C 1
ATOM 645 O O . PRO A 1 83 ? 9.114 -2.356 5.367 1.00 88.12 83 PRO A O 1
ATOM 648 N N . SER A 1 84 ? 9.258 -0.824 6.999 1.00 88.56 84 SER A N 1
ATOM 649 C CA . SER A 1 84 ? 9.344 0.320 6.085 1.00 88.56 84 SER A CA 1
ATOM 650 C C . SER A 1 84 ? 10.665 0.341 5.314 1.00 88.56 84 SER A C 1
ATOM 652 O O . SER A 1 84 ? 10.661 0.683 4.137 1.00 88.56 84 SER A O 1
ATOM 654 N N . LEU A 1 85 ? 11.780 -0.058 5.939 1.00 90.81 85 LEU A N 1
ATOM 655 C CA . LEU A 1 85 ? 13.074 -0.176 5.255 1.00 90.81 85 LEU A CA 1
ATOM 656 C C . LEU A 1 85 ? 13.063 -1.284 4.201 1.00 90.81 85 LEU A C 1
ATOM 658 O O . LEU A 1 85 ? 13.543 -1.066 3.093 1.00 90.81 85 LEU A O 1
ATOM 662 N N . ILE A 1 86 ? 12.482 -2.444 4.519 1.00 91.75 86 ILE A N 1
ATOM 663 C CA . ILE A 1 86 ? 12.343 -3.552 3.566 1.00 91.75 86 ILE A CA 1
ATOM 664 C C . ILE A 1 86 ? 11.467 -3.119 2.390 1.00 91.75 86 ILE A C 1
ATOM 666 O O . ILE A 1 86 ? 11.854 -3.309 1.243 1.00 91.75 86 ILE A O 1
ATOM 670 N N . ALA A 1 87 ? 10.326 -2.477 2.649 1.00 90.38 87 ALA A N 1
ATOM 671 C CA . ALA A 1 87 ? 9.462 -1.982 1.581 1.00 90.38 87 ALA A CA 1
ATOM 672 C C . ALA A 1 87 ? 10.143 -0.913 0.716 1.00 90.38 87 ALA A C 1
ATOM 674 O O . ALA A 1 87 ? 9.986 -0.933 -0.501 1.00 90.38 87 ALA A O 1
ATOM 675 N N . ALA A 1 88 ? 10.935 -0.019 1.317 1.00 90.94 88 ALA A N 1
ATOM 676 C CA . ALA A 1 88 ? 11.734 0.944 0.568 1.00 90.94 88 ALA A CA 1
ATOM 677 C C . ALA A 1 88 ? 12.784 0.239 -0.305 1.00 90.94 88 ALA A C 1
ATOM 679 O O . ALA A 1 88 ? 12.894 0.549 -1.486 1.00 90.94 88 ALA A O 1
ATOM 680 N N . ALA A 1 89 ? 13.505 -0.745 0.239 1.00 93.00 89 ALA A N 1
ATOM 681 C CA . ALA A 1 89 ? 14.490 -1.525 -0.508 1.00 93.00 89 ALA A CA 1
ATOM 682 C C . ALA A 1 89 ? 13.853 -2.286 -1.684 1.00 93.00 89 ALA A C 1
ATOM 684 O O . ALA A 1 89 ? 14.380 -2.251 -2.793 1.00 93.00 89 ALA A O 1
ATOM 685 N N . VAL A 1 90 ? 12.692 -2.911 -1.467 1.00 93.94 90 VAL A N 1
ATOM 686 C CA . VAL A 1 90 ? 11.915 -3.578 -2.523 1.00 93.94 90 VAL A CA 1
ATOM 687 C C . VAL A 1 90 ? 11.430 -2.569 -3.568 1.00 93.94 90 VAL A C 1
ATOM 689 O O . VAL A 1 90 ? 11.510 -2.851 -4.759 1.00 93.94 90 VAL A O 1
ATOM 692 N N . GLY A 1 91 ? 10.990 -1.379 -3.151 1.00 92.38 91 GLY A N 1
ATOM 693 C CA . GLY A 1 91 ? 10.611 -0.296 -4.060 1.00 92.38 91 GLY A CA 1
ATOM 694 C C . GLY A 1 91 ? 11.776 0.175 -4.933 1.00 92.38 91 GLY A C 1
ATOM 695 O O . GLY A 1 91 ? 11.627 0.268 -6.146 1.00 92.38 91 GLY A O 1
ATOM 696 N N . PHE A 1 92 ? 12.959 0.398 -4.352 1.00 93.75 92 PHE A N 1
ATOM 697 C CA . PHE A 1 92 ? 14.158 0.763 -5.115 1.00 93.75 92 PHE A CA 1
ATOM 698 C C . PHE A 1 92 ? 14.604 -0.348 -6.070 1.00 93.75 92 PHE A C 1
ATOM 700 O O . PHE A 1 92 ? 14.983 -0.061 -7.204 1.00 93.75 92 PHE A O 1
ATOM 707 N N . ALA A 1 93 ? 14.522 -1.612 -5.645 1.00 94.88 93 ALA A N 1
ATOM 708 C CA . ALA A 1 93 ? 14.797 -2.745 -6.521 1.00 94.88 93 ALA A CA 1
ATOM 709 C C . ALA A 1 93 ? 13.809 -2.792 -7.699 1.00 94.88 93 ALA A C 1
ATOM 711 O O . ALA A 1 93 ? 14.230 -2.986 -8.836 1.00 94.88 93 ALA A O 1
ATOM 712 N N . ALA A 1 94 ? 12.519 -2.549 -7.447 1.00 93.25 94 ALA A N 1
ATOM 713 C CA . ALA A 1 94 ? 11.497 -2.491 -8.487 1.00 93.25 94 ALA A CA 1
ATOM 714 C C . ALA A 1 94 ? 11.743 -1.347 -9.484 1.00 93.25 94 ALA A C 1
ATOM 716 O O . ALA A 1 94 ? 11.675 -1.585 -10.683 1.00 93.25 94 ALA A O 1
ATOM 717 N N . VAL A 1 95 ? 12.136 -0.155 -9.014 1.00 94.06 95 VAL A N 1
ATOM 718 C CA . VAL A 1 95 ? 12.562 0.954 -9.893 1.00 94.06 95 VAL A CA 1
ATOM 719 C C . VAL A 1 95 ? 13.744 0.537 -10.772 1.00 94.06 95 VAL A C 1
ATOM 721 O O . VAL A 1 95 ? 13.753 0.816 -11.967 1.00 94.06 95 VAL A O 1
ATOM 724 N N . GLY A 1 96 ? 14.743 -0.147 -10.204 1.00 92.44 96 GLY A N 1
ATOM 725 C CA . GLY A 1 96 ? 15.895 -0.632 -10.967 1.00 92.44 96 GLY A CA 1
ATOM 726 C C . GLY A 1 96 ? 15.504 -1.620 -12.070 1.00 92.44 96 GLY A C 1
ATOM 727 O O . GLY A 1 96 ? 16.026 -1.537 -13.181 1.00 92.44 96 GLY A O 1
ATOM 728 N N . ILE A 1 97 ? 14.557 -2.519 -11.783 1.00 93.12 97 ILE A N 1
ATOM 729 C CA . ILE A 1 97 ? 13.994 -3.449 -12.772 1.00 93.12 97 ILE A CA 1
ATOM 730 C C . ILE A 1 97 ? 13.217 -2.680 -13.847 1.00 93.12 97 ILE A C 1
ATOM 732 O O . ILE A 1 97 ? 13.372 -2.978 -15.029 1.00 93.12 97 ILE A O 1
ATOM 736 N N . ASP A 1 98 ? 12.427 -1.680 -13.455 1.00 91.88 98 ASP A N 1
ATOM 737 C CA . ASP A 1 98 ? 11.606 -0.901 -14.382 1.00 91.88 98 ASP A CA 1
ATOM 738 C C . ASP A 1 98 ? 12.451 -0.125 -15.391 1.00 91.88 98 ASP A C 1
ATOM 740 O O . ASP A 1 98 ? 12.193 -0.186 -16.593 1.00 91.88 98 ASP A O 1
ATOM 744 N N . ILE A 1 99 ? 13.523 0.515 -14.923 1.00 93.06 99 ILE A N 1
ATOM 745 C CA . ILE A 1 99 ? 14.472 1.213 -15.793 1.00 93.06 99 ILE A CA 1
ATOM 746 C C . ILE A 1 99 ? 15.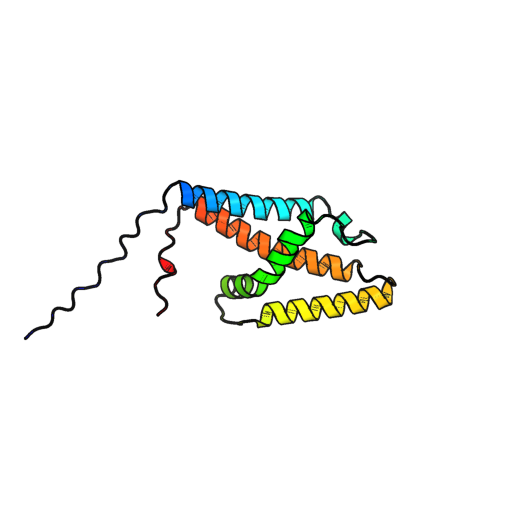169 0.213 -16.725 1.00 93.06 99 ILE A C 1
ATOM 748 O O . ILE A 1 99 ? 15.291 0.469 -17.919 1.00 93.06 99 ILE A O 1
ATOM 752 N N . ALA A 1 100 ? 15.593 -0.947 -16.211 1.00 94.00 100 ALA A N 1
ATOM 753 C CA . ALA A 1 100 ? 16.322 -1.938 -17.001 1.00 94.00 100 ALA A CA 1
ATOM 754 C C . ALA A 1 100 ? 15.462 -2.642 -18.068 1.00 94.00 100 ALA A C 1
ATOM 756 O O . ALA A 1 100 ? 15.990 -3.040 -19.104 1.00 94.00 100 ALA A O 1
ATOM 757 N N . MET A 1 101 ? 14.164 -2.837 -17.811 1.00 92.94 101 MET A N 1
ATOM 758 C CA . MET A 1 101 ? 13.267 -3.598 -18.692 1.00 92.94 101 MET A CA 1
ATOM 759 C C . MET A 1 101 ? 12.362 -2.725 -19.563 1.00 92.94 101 MET A C 1
ATOM 761 O O . MET A 1 101 ? 12.036 -3.128 -20.678 1.00 92.94 101 MET A O 1
ATOM 765 N N . TYR A 1 102 ? 11.934 -1.567 -19.061 1.00 89.12 102 TYR A N 1
ATOM 766 C CA . TYR A 1 102 ? 10.887 -0.748 -19.677 1.00 89.12 102 TYR A CA 1
ATOM 767 C C . TYR A 1 102 ? 11.341 0.682 -20.001 1.00 89.12 102 TYR A C 1
ATOM 769 O O . TYR A 1 102 ? 10.533 1.445 -20.524 1.00 89.12 102 TYR A O 1
ATOM 777 N N . ASP A 1 103 ? 12.594 1.049 -19.692 1.00 89.88 103 ASP A N 1
ATOM 778 C CA . ASP A 1 103 ? 13.144 2.407 -19.868 1.00 89.88 103 ASP A CA 1
ATOM 779 C C . ASP A 1 103 ? 12.255 3.500 -19.231 1.00 89.88 103 ASP A C 1
ATOM 781 O O . ASP A 1 103 ? 12.116 4.618 -19.722 1.00 89.88 103 ASP A O 1
ATOM 785 N N . SER A 1 104 ? 11.594 3.149 -18.123 1.00 89.62 104 SER A N 1
ATOM 786 C CA . SER A 1 104 ? 10.637 3.996 -17.409 1.00 89.62 104 SER A CA 1
ATOM 787 C C . SER A 1 104 ? 10.864 3.900 -15.903 1.00 89.62 104 SER A C 1
ATOM 789 O O . SER A 1 104 ? 11.217 2.849 -15.377 1.00 89.62 104 SER A O 1
ATOM 791 N N . PHE A 1 105 ? 10.612 4.996 -15.182 1.00 88.12 105 PHE A N 1
ATOM 792 C CA . PHE A 1 105 ? 10.594 5.006 -13.712 1.00 88.12 105 PHE A CA 1
ATOM 793 C C . PHE A 1 105 ? 9.306 4.416 -13.123 1.00 88.12 105 PHE A C 1
ATOM 795 O O . PHE A 1 105 ? 9.207 4.251 -11.908 1.00 88.12 105 PHE A O 1
ATOM 802 N N . TRP A 1 106 ? 8.308 4.151 -13.967 1.00 90.00 106 TRP A N 1
ATOM 803 C CA . TRP A 1 106 ? 7.030 3.573 -13.582 1.00 90.00 106 TRP A CA 1
ATOM 804 C C . TRP A 1 106 ? 6.700 2.400 -14.499 1.00 90.00 106 TRP A C 1
ATOM 806 O O . TRP A 1 106 ? 6.245 2.593 -15.628 1.00 90.00 106 TRP A O 1
ATOM 816 N N . GLY A 1 107 ? 6.944 1.188 -14.012 1.00 90.56 107 GLY A N 1
ATOM 817 C CA . GLY A 1 107 ? 6.590 -0.055 -14.675 1.00 90.56 107 GLY A CA 1
ATOM 818 C C . GLY A 1 107 ? 5.727 -0.955 -13.796 1.00 90.56 107 GLY A C 1
ATOM 819 O O . GLY A 1 107 ? 5.332 -0.622 -12.673 1.00 90.56 107 GLY A O 1
ATOM 820 N N . VAL A 1 108 ? 5.415 -2.127 -14.346 1.00 93.12 108 VAL A N 1
ATOM 821 C CA . VAL A 1 108 ? 4.575 -3.137 -13.693 1.00 93.12 108 VAL A CA 1
ATOM 822 C C . VAL A 1 108 ? 5.150 -3.567 -12.331 1.00 93.12 108 VAL A C 1
ATOM 824 O O . VAL A 1 108 ? 4.384 -3.584 -11.364 1.00 93.12 108 VAL A O 1
ATOM 827 N N . PRO A 1 109 ? 6.458 -3.880 -12.195 1.00 92.50 109 PRO A N 1
ATOM 828 C CA . PRO A 1 109 ? 7.086 -4.166 -10.905 1.00 92.50 109 PRO A CA 1
ATOM 829 C C . PRO A 1 109 ? 6.824 -3.119 -9.819 1.00 92.50 109 PRO A C 1
ATOM 831 O O . PRO A 1 109 ? 6.338 -3.477 -8.742 1.00 92.50 109 PRO A O 1
ATOM 834 N N . LEU A 1 110 ? 7.106 -1.834 -10.067 1.00 93.56 110 LEU A N 1
ATOM 835 C CA . LEU A 1 110 ? 6.913 -0.801 -9.048 1.00 93.56 110 LEU A CA 1
ATOM 836 C C . LEU A 1 110 ? 5.433 -0.595 -8.728 1.00 93.56 110 LEU A C 1
ATOM 838 O O . LEU A 1 110 ? 5.058 -0.527 -7.553 1.00 93.56 110 LEU A O 1
ATOM 842 N N . ALA A 1 111 ? 4.581 -0.545 -9.754 1.00 93.88 111 ALA A N 1
ATOM 843 C CA . ALA A 1 111 ? 3.145 -0.379 -9.575 1.00 93.88 111 ALA A CA 1
ATOM 844 C C . ALA A 1 111 ? 2.533 -1.544 -8.774 1.00 93.88 111 ALA A C 1
ATOM 846 O O . ALA A 1 111 ? 1.664 -1.329 -7.921 1.00 93.88 111 ALA A O 1
ATOM 847 N N . ALA A 1 112 ? 3.026 -2.770 -8.976 1.00 93.75 112 ALA A N 1
ATOM 848 C CA . ALA A 1 112 ? 2.633 -3.939 -8.198 1.00 93.75 112 ALA A CA 1
ATOM 849 C C . ALA A 1 112 ? 3.048 -3.808 -6.726 1.00 93.75 112 ALA A C 1
ATOM 851 O O . ALA A 1 112 ? 2.214 -4.021 -5.847 1.00 93.75 112 ALA A O 1
ATOM 852 N N . VAL A 1 113 ? 4.288 -3.396 -6.437 1.00 94.62 113 VAL A N 1
ATOM 853 C CA . VAL A 1 113 ? 4.758 -3.174 -5.055 1.00 94.62 113 VAL A CA 1
ATOM 854 C C . VAL A 1 113 ? 3.903 -2.121 -4.350 1.00 94.62 113 VAL A C 1
ATOM 856 O O . VAL A 1 113 ? 3.403 -2.366 -3.250 1.00 94.62 113 VAL A O 1
ATOM 859 N N . VAL A 1 114 ? 3.678 -0.973 -4.995 1.00 94.69 114 VAL A N 1
ATOM 860 C CA . VAL A 1 114 ? 2.842 0.112 -4.458 1.00 94.69 114 VAL A CA 1
ATOM 861 C C . VAL A 1 114 ? 1.422 -0.375 -4.175 1.00 94.69 114 VAL A C 1
ATOM 863 O O . VAL A 1 114 ? 0.869 -0.089 -3.108 1.00 94.69 114 VAL A O 1
ATOM 866 N N . THR A 1 115 ? 0.843 -1.144 -5.097 1.00 94.88 115 THR A N 1
ATOM 867 C CA . THR A 1 115 ? -0.513 -1.681 -4.954 1.00 94.88 115 THR A CA 1
ATOM 868 C C . THR A 1 115 ? -0.592 -2.695 -3.819 1.00 94.88 115 THR A C 1
ATOM 870 O O . THR A 1 115 ? -1.468 -2.573 -2.970 1.00 94.88 115 THR A O 1
ATOM 873 N N . VAL A 1 116 ? 0.342 -3.646 -3.735 1.00 95.12 116 VAL A N 1
ATOM 874 C CA . VAL A 1 116 ? 0.375 -4.665 -2.672 1.00 95.12 116 VAL A CA 1
ATOM 875 C C . VAL A 1 116 ? 0.522 -4.021 -1.295 1.00 95.12 116 VAL A C 1
ATOM 877 O O . VAL A 1 116 ? -0.239 -4.349 -0.387 1.00 95.12 116 VAL A O 1
ATOM 880 N N . VAL A 1 117 ? 1.445 -3.066 -1.139 1.00 95.12 117 VAL A N 1
ATOM 881 C CA . VAL A 1 117 ? 1.626 -2.326 0.121 1.00 95.12 117 VAL A CA 1
ATOM 882 C C . VAL A 1 117 ? 0.348 -1.576 0.495 1.00 95.12 117 VAL A C 1
ATOM 884 O O . VAL A 1 117 ? -0.100 -1.641 1.640 1.00 95.12 117 VAL A O 1
ATOM 887 N N . SER A 1 118 ? -0.271 -0.902 -0.474 1.00 95.25 118 SER A N 1
ATOM 888 C CA . SER A 1 118 ? -1.498 -0.136 -0.252 1.00 95.25 118 SER A CA 1
ATOM 889 C C . SER A 1 118 ? -2.675 -1.026 0.139 1.00 95.25 118 SER A C 1
ATOM 891 O O . SER A 1 118 ? -3.376 -0.718 1.102 1.00 95.25 118 SER A O 1
ATOM 893 N N . VAL A 1 119 ? -2.872 -2.145 -0.564 1.00 96.00 119 VAL A N 1
ATOM 894 C CA . VAL A 1 119 ? -3.922 -3.129 -0.268 1.00 96.00 119 VAL A CA 1
ATOM 895 C C . VAL A 1 119 ? -3.702 -3.756 1.103 1.00 96.00 119 VAL A C 1
ATOM 897 O O . VAL A 1 119 ? -4.653 -3.868 1.871 1.00 96.00 119 VAL A O 1
ATOM 900 N N . TYR A 1 120 ? -2.464 -4.116 1.444 1.00 95.06 120 TYR A N 1
ATOM 901 C CA . TYR A 1 120 ? -2.143 -4.692 2.746 1.00 95.06 120 TYR A CA 1
ATOM 902 C C . TYR A 1 120 ? -2.461 -3.717 3.885 1.00 95.06 120 TYR A C 1
ATOM 904 O O . TYR A 1 120 ? -3.208 -4.060 4.801 1.00 95.06 120 TYR A O 1
ATOM 912 N N . VAL A 1 121 ? -1.945 -2.485 3.818 1.00 95.25 121 VAL A N 1
ATOM 913 C CA . VAL A 1 121 ? -2.113 -1.509 4.903 1.00 95.25 121 VAL A CA 1
ATOM 914 C C . VAL A 1 121 ? -3.563 -1.057 5.025 1.00 95.25 121 VAL A C 1
ATOM 916 O O . VAL A 1 121 ? -4.137 -1.158 6.108 1.00 95.25 121 VAL A O 1
ATOM 919 N N . HIS A 1 122 ? -4.183 -0.599 3.934 1.00 96.25 122 HIS A N 1
ATOM 920 C CA . HIS A 1 122 ? -5.566 -0.109 3.975 1.00 96.25 122 HIS A CA 1
ATOM 921 C C . HIS A 1 122 ? -6.580 -1.228 4.160 1.00 96.25 122 HIS A C 1
ATOM 923 O O . HIS A 1 122 ? -7.595 -1.008 4.812 1.00 96.25 122 HIS A O 1
ATOM 929 N N . GLY A 1 123 ? -6.317 -2.428 3.647 1.00 95.38 123 GLY A N 1
ATOM 930 C CA . GLY A 1 123 ? -7.174 -3.587 3.875 1.00 95.38 123 GLY A CA 1
ATOM 931 C C . GLY A 1 123 ? -7.173 -3.985 5.346 1.00 95.38 123 GLY A C 1
ATOM 932 O O . GLY A 1 123 ? -8.230 -4.051 5.972 1.00 95.38 123 GLY A O 1
ATOM 933 N N . HIS A 1 124 ? -5.988 -4.168 5.932 1.00 94.19 124 HIS A N 1
ATOM 934 C CA . HIS A 1 124 ? -5.860 -4.568 7.331 1.00 94.19 124 HIS A CA 1
ATOM 935 C C . HIS A 1 124 ? -6.416 -3.501 8.289 1.00 94.19 124 HIS A C 1
ATOM 937 O O . HIS A 1 124 ? -7.201 -3.805 9.190 1.00 94.19 124 HIS A O 1
ATOM 943 N N . MET A 1 125 ? -6.059 -2.232 8.069 1.00 92.31 125 MET A N 1
ATOM 944 C CA . MET A 1 125 ? -6.571 -1.097 8.846 1.00 92.31 125 MET A CA 1
ATOM 945 C C . MET A 1 125 ? -8.072 -0.896 8.665 1.00 92.31 125 MET A C 1
ATOM 947 O O . MET A 1 125 ? -8.792 -0.693 9.642 1.00 92.31 125 MET A O 1
ATOM 951 N N . GLY A 1 126 ? -8.549 -0.983 7.425 1.00 93.12 126 GLY A N 1
ATOM 952 C CA . GLY A 1 126 ? -9.943 -0.763 7.069 1.00 93.12 126 GLY A CA 1
ATOM 953 C C . GLY A 1 126 ? -10.859 -1.773 7.742 1.00 93.12 126 GLY A C 1
ATOM 954 O O . GLY A 1 126 ? -11.831 -1.385 8.392 1.00 93.12 126 GLY A O 1
ATOM 955 N N . ILE A 1 127 ? -10.499 -3.060 7.679 1.00 94.00 127 ILE A N 1
ATOM 956 C CA . ILE A 1 127 ? -11.223 -4.131 8.374 1.00 94.00 127 ILE A CA 1
ATOM 957 C C . ILE A 1 127 ? -11.227 -3.875 9.889 1.00 94.00 127 ILE A C 1
ATOM 959 O O . ILE A 1 127 ? -12.292 -3.895 10.508 1.00 94.00 127 ILE A O 1
ATOM 963 N N . GLY A 1 128 ? -10.073 -3.561 10.490 1.00 90.94 128 GLY A N 1
ATOM 964 C CA . GLY A 1 128 ? -9.977 -3.280 11.928 1.00 90.94 128 GLY A CA 1
ATOM 965 C C . GLY A 1 128 ? -10.836 -2.088 12.376 1.00 90.94 128 GLY A C 1
ATOM 966 O O . GLY A 1 128 ? -11.528 -2.143 13.398 1.00 90.94 128 GLY A O 1
ATOM 967 N N . HIS A 1 129 ? -10.861 -1.014 11.590 1.00 91.69 129 HIS A N 1
ATOM 968 C CA . HIS A 1 129 ? -11.672 0.171 11.861 1.00 91.69 129 HIS A CA 1
ATOM 969 C C . HIS A 1 129 ? -13.175 -0.079 11.699 1.00 91.69 129 HIS A C 1
ATOM 971 O O . HIS A 1 129 ? -13.962 0.378 12.531 1.00 91.69 129 HIS A O 1
ATOM 977 N N . VAL A 1 130 ? -13.585 -0.852 10.692 1.00 92.75 130 VAL A N 1
ATOM 978 C CA . VAL A 1 130 ? -14.988 -1.256 10.528 1.00 92.75 130 VAL A CA 1
ATOM 979 C C . VAL A 1 130 ? -15.435 -2.125 11.701 1.00 92.75 130 VAL A C 1
ATOM 981 O O . VAL A 1 130 ? -16.454 -1.824 12.322 1.00 92.75 130 VAL A O 1
ATOM 984 N N . ILE A 1 131 ? -14.654 -3.145 12.067 1.00 89.88 131 ILE A N 1
ATOM 985 C CA . ILE A 1 131 ? -14.984 -4.039 13.186 1.00 89.88 131 ILE A CA 1
ATOM 986 C C . ILE A 1 131 ? -15.042 -3.258 14.502 1.00 89.88 131 ILE A C 1
ATOM 988 O O . ILE A 1 131 ? -16.011 -3.393 15.246 1.00 89.88 131 ILE A O 1
ATOM 992 N N . SER A 1 132 ? -14.066 -2.390 14.783 1.00 85.31 132 SER A N 1
ATOM 993 C CA . SER A 1 132 ? -14.085 -1.558 15.998 1.00 85.31 132 SER A CA 1
ATOM 994 C C . SER A 1 132 ? -15.267 -0.582 16.029 1.00 85.31 132 SER A C 1
ATOM 996 O O . SER A 1 132 ? -15.845 -0.339 17.092 1.00 85.31 132 SER A O 1
ATOM 998 N N . GLY A 1 133 ? -15.672 -0.063 14.866 1.00 85.25 133 GLY A N 1
ATOM 999 C CA . GLY A 1 133 ? -16.898 0.707 14.693 1.00 85.25 133 GLY A CA 1
ATOM 1000 C C . GLY A 1 133 ? -18.154 -0.124 14.958 1.00 85.25 133 GLY A C 1
ATOM 1001 O O . GLY A 1 133 ? -19.090 0.372 15.567 1.00 85.25 133 GLY A O 1
ATOM 1002 N N . ILE A 1 134 ? -18.201 -1.401 14.588 1.00 87.19 134 ILE A N 1
ATOM 1003 C CA . ILE A 1 134 ? -19.370 -2.260 14.840 1.00 87.19 134 ILE A CA 1
ATOM 1004 C C . ILE A 1 134 ? -19.433 -2.696 16.306 1.00 87.19 134 ILE A C 1
ATOM 1006 O O . ILE A 1 134 ? -20.486 -2.570 16.925 1.00 87.19 134 ILE A O 1
ATOM 1010 N N . VAL A 1 135 ? -18.321 -3.151 16.880 1.00 85.75 135 VAL A N 1
ATOM 1011 C CA . VAL A 1 135 ? -18.256 -3.715 18.242 1.00 85.75 135 VAL A CA 1
ATOM 1012 C C . VAL A 1 135 ? -18.244 -2.625 19.323 1.00 85.75 135 VAL A C 1
ATOM 1014 O O . VAL A 1 135 ? -18.432 -2.916 20.498 1.00 85.75 135 VAL A O 1
ATOM 1017 N N . ALA A 1 136 ? -18.075 -1.354 18.939 1.00 79.12 136 ALA A N 1
ATOM 1018 C CA . ALA A 1 136 ? -17.962 -0.228 19.865 1.00 79.12 136 ALA A CA 1
ATOM 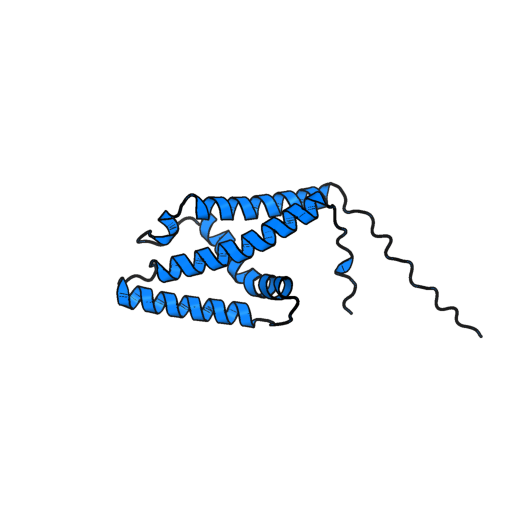1019 C C . ALA A 1 136 ? -16.834 -0.430 20.895 1.00 79.12 136 ALA A C 1
ATOM 1021 O O . ALA A 1 136 ? -16.988 -0.090 22.068 1.00 79.12 136 ALA A O 1
ATOM 1022 N N . THR A 1 137 ? -15.691 -0.976 20.455 1.00 71.38 137 THR A N 1
ATOM 1023 C CA . THR A 1 137 ? -14.577 -1.279 21.360 1.00 71.38 137 THR A CA 1
ATOM 1024 C C . THR A 1 137 ? -14.064 -0.005 22.047 1.00 71.38 137 THR A C 1
ATOM 1026 O O . THR A 1 137 ? -13.728 0.980 21.372 1.00 71.38 137 THR A O 1
ATOM 1029 N N . PRO A 1 138 ? -14.004 0.029 23.387 1.00 62.38 138 PRO A N 1
ATOM 1030 C CA . PRO A 1 138 ? -13.440 1.158 24.112 1.00 62.38 138 PRO A CA 1
ATOM 1031 C C . PRO A 1 138 ? -11.953 1.360 23.785 1.00 62.38 138 PRO A C 1
ATOM 1033 O O . PRO A 1 138 ? -11.206 0.410 23.596 1.00 62.38 138 PRO A O 1
ATOM 1036 N N . GLY A 1 139 ? -11.507 2.618 23.697 1.00 56.31 139 GLY A N 1
ATOM 1037 C CA . GLY A 1 139 ? -10.116 2.965 23.355 1.00 56.31 139 GLY A CA 1
ATOM 1038 C C . GLY A 1 139 ? -9.125 2.945 24.529 1.00 56.31 139 GLY A C 1
ATOM 1039 O O . GLY A 1 139 ? -8.019 3.456 24.379 1.00 56.31 139 GLY A O 1
ATOM 1040 N N . CYS A 1 140 ? -9.511 2.434 25.701 1.00 53.69 140 CYS A N 1
ATOM 1041 C CA . CYS A 1 140 ? -8.732 2.580 26.940 1.00 53.69 140 CYS A CA 1
ATOM 1042 C C . CYS A 1 140 ? -7.589 1.580 27.124 1.00 53.69 140 CYS A C 1
ATOM 1044 O O . CYS A 1 140 ? -6.719 1.825 27.954 1.00 53.69 140 CYS A O 1
ATOM 1046 N N . GLU A 1 141 ? -7.518 0.530 26.311 1.00 53.09 141 GLU A N 1
ATOM 1047 C CA . GLU A 1 141 ? -6.409 -0.437 26.325 1.00 53.09 141 GLU A CA 1
ATOM 1048 C C . GLU A 1 141 ? -5.054 0.215 25.947 1.00 53.09 141 GLU A C 1
ATOM 1050 O O . GLU A 1 141 ? -3.995 -0.338 26.219 1.00 53.09 141 GLU A O 1
ATOM 1055 N N . MET A 1 142 ? -5.049 1.418 25.347 1.00 48.25 142 MET A N 1
ATOM 1056 C CA . MET A 1 142 ? -3.817 2.128 24.954 1.00 48.25 142 MET A CA 1
ATOM 1057 C C . MET A 1 142 ? -3.236 3.056 26.037 1.00 48.25 142 MET A C 1
ATOM 1059 O O . MET A 1 142 ? -2.211 3.689 25.791 1.00 48.25 142 MET A O 1
ATOM 1063 N N . LYS A 1 143 ? -3.843 3.147 27.235 1.00 45.69 143 LYS A N 1
ATOM 1064 C CA . LYS A 1 143 ? -3.309 3.943 28.364 1.00 45.69 143 LYS A CA 1
ATOM 1065 C C . LYS A 1 143 ? -2.679 3.094 29.479 1.00 45.69 143 LYS A C 1
ATOM 1067 O O . LYS A 1 143 ? -2.587 3.545 30.616 1.00 45.69 143 LYS A O 1
ATOM 1072 N N . ALA A 1 144 ? -2.239 1.883 29.150 1.00 41.34 144 ALA A N 1
ATOM 1073 C CA . ALA A 1 144 ? -1.482 1.009 30.044 1.00 41.34 144 ALA A CA 1
ATOM 1074 C C . ALA A 1 144 ? -0.149 0.595 29.400 1.00 41.34 144 ALA A C 1
ATOM 1076 O O . ALA A 1 144 ? 0.190 -0.581 29.329 1.00 41.34 144 ALA A O 1
ATOM 1077 N N . ILE A 1 145 ? 0.610 1.565 28.889 1.00 44.34 145 ILE A N 1
ATOM 1078 C CA . ILE A 1 145 ? 2.051 1.385 28.701 1.00 44.34 145 ILE A CA 1
ATOM 1079 C C . ILE A 1 145 ? 2.714 2.551 29.451 1.00 44.34 145 ILE A C 1
ATOM 1081 O O . ILE A 1 145 ? 2.379 3.694 29.132 1.00 44.34 145 ILE A O 1
ATOM 1085 N N . PRO A 1 146 ? 3.528 2.274 30.488 1.00 49.19 146 PRO A N 1
ATOM 1086 C CA . PRO A 1 146 ? 4.222 3.295 31.272 1.00 49.19 146 PRO A CA 1
ATOM 1087 C C . PRO A 1 146 ? 5.215 4.111 30.437 1.00 49.19 146 PRO A C 1
ATOM 1089 O O . PRO A 1 146 ? 5.720 3.579 29.419 1.00 49.19 146 PRO A O 1
#

pLDDT: mean 83.73, std 15.69, range [40.47, 96.25]

Foldseek 3Di:
DDDPPPDPPDPPQDQDPLVLLVVLQVLLVVLVVLLVVCVVPVVCLAPLDHDPDVVNVVLLVVLLVCLQVLVCVVVVHCPDCVRSVVLVVQLVVQQVVCCVPPVDSRHNSNSVSSSVSSNSRSVSSSVVSNVCSVVSDGPCVVVPDD

Radius of gyration: 20.52 Å; chains: 1; bounding box: 38×23×80 Å

Sequence (146 aa):
MTTTIDSPTECAVTPPRIIGRTARFMTGAAQLWFVYILFTNPGIITAPNAPSNLSYWIPVGLAFALLSWTVNLAFGMKWGKWPSLIAAAVGFAAVGIDIAMYDSFWGVPLAAVVTVVSVYVHGHMGIGHVISGIVATPGCEMKAIP

Secondary structure (DSSP, 8-state):
-------------PPPPHHHHHHHHHHHHHHHHHHHHHHH-THHHH-SS----HHHHHHHHHHHHHHHHHHHHHHT---TTHHHHHHHHHHHHHHHHHHHHHSSSS-HHHHHHHHHHHHHHHHHHHHHHHHHHHHT--GGGGG---